Protein AF-A0A3N1GBK0-F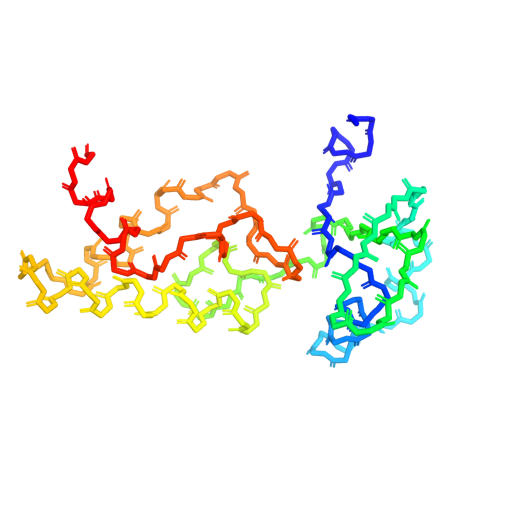1 (a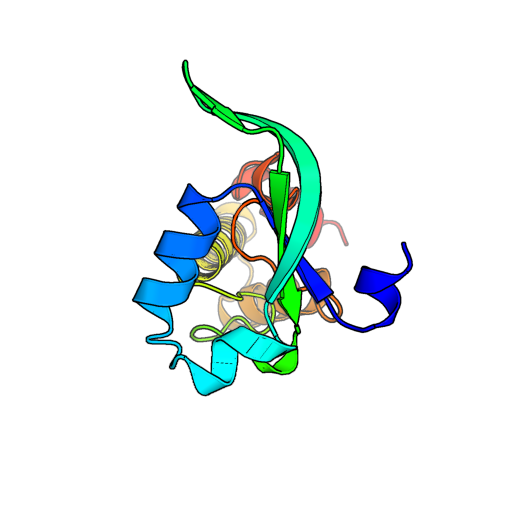fdb_monomer)

Nearest PDB structures (foldseek):
  6czm-assembly1_B  TM=3.857E-01  e=1.746E+00  Medicago truncatula
  6czm-assembly1_A  TM=3.864E-01  e=1.637E+00  Medicago truncatula
  6czm-assembly1_F  TM=3.856E-01  e=1.863E+00  Medicago truncatula
  6czm-assembly1_D  TM=3.858E-01  e=2.119E+00  Medicago truncatula
  7s9w-assembly1_B  TM=2.945E-01  e=3.550E+00  Serratia

pLDDT: mean 92.45, std 6.2, range [59.44, 98.62]

Organism: NCBI:txid56438

Mean predicted aligned error: 4.12 Å

Solvent-accessible surface area (backbone atoms only — not comparable to full-atom values): 7208 Å² total; per-residue (Å²): 112,74,57,51,78,71,42,33,43,64,21,32,35,67,73,37,47,54,50,50,40,63,77,66,64,61,50,74,77,57,44,71,82,33,50,50,70,49,84,39,84,46,75,58,89,96,46,78,37,67,38,29,33,26,39,30,56,89,77,53,52,61,33,91,88,32,74,24,10,42,37,68,70,35,29,53,48,53,47,47,20,29,51,37,27,31,73,76,66,69,38,55,66,73,55,31,45,50,51,56,34,57,79,32,70,91,46,73,39,28,64,59,45,76,76,70,80,49,55,40,59,60,48,23,56,56,62,72,76,107

Foldseek 3Di:
DVVVVVQWDWQFFDVSVVVLCVQLVDDPVQDPPFKDKDFDWDDDPPDIGRMIMIGHCVSFQDDDLARQERGPVSVVQLVLLLVLLCPVVVDPSVVSSVLSCVVAVPHHDGHDDPVVVDHSNVVNVVSVVD

Secondary structure (DSSP, 8-state):
-HHHHTTEEEEESHHHHHHHHHHHT--HHHHHHHEEEEEEEEEETTEEEEEEEEEEGGG---BTTBTTB-SHHHHHHHHHHHHHHHHHH---HHHHHHHHHHHTTT--B-SS-GGGGS-HHHHHHHHHT-

Structure (mmCIF, N/CA/C/O backbone):
data_AF-A0A3N1GBK0-F1
#
_entry.id   AF-A0A3N1GBK0-F1
#
loop_
_atom_site.group_PDB
_atom_site.id
_atom_site.type_symbol
_atom_site.label_atom_id
_atom_site.label_alt_id
_atom_site.label_comp_id
_atom_site.label_asym_id
_atom_site.label_entity_id
_atom_site.label_seq_id
_atom_site.pdbx_PDB_ins_code
_atom_site.Cartn_x
_atom_site.Cartn_y
_atom_site.Cartn_z
_atom_site.occupancy
_atom_site.B_iso_or_equiv
_atom_site.auth_seq_id
_atom_site.auth_comp_id
_atom_site.auth_asym_id
_atom_site.auth_atom_id
_atom_site.pdbx_PDB_model_num
ATOM 1 N N . MET A 1 1 ? -2.059 9.290 -18.121 1.00 59.44 1 MET A N 1
ATOM 2 C CA . MET A 1 1 ? -3.536 9.198 -18.152 1.00 59.44 1 MET A CA 1
ATOM 3 C C . MET A 1 1 ? -4.115 8.089 -19.041 1.00 59.44 1 MET A C 1
ATOM 5 O O . MET A 1 1 ? -5.036 7.436 -18.577 1.00 59.44 1 MET A O 1
ATOM 9 N N . ASP A 1 2 ? -3.662 7.846 -20.282 1.00 78.06 2 ASP A N 1
ATOM 10 C CA . ASP A 1 2 ? -4.341 6.866 -21.173 1.00 78.06 2 ASP A CA 1
ATOM 11 C C . ASP A 1 2 ? -4.248 5.404 -20.674 1.00 78.06 2 ASP A C 1
ATOM 13 O O . ASP A 1 2 ? -5.234 4.674 -20.665 1.00 78.06 2 ASP A O 1
ATOM 17 N N . LEU A 1 3 ? -3.092 4.981 -20.152 1.00 78.56 3 LEU A N 1
ATOM 18 C CA . LEU A 1 3 ? -2.914 3.610 -19.649 1.00 78.56 3 LEU A CA 1
ATOM 19 C C . LEU A 1 3 ? -3.694 3.321 -18.352 1.00 78.56 3 LEU A C 1
ATOM 21 O O . LEU A 1 3 ? -4.240 2.232 -18.205 1.00 78.56 3 LEU A O 1
ATOM 25 N N . GLU A 1 4 ? -3.815 4.292 -17.447 1.00 78.88 4 GLU A N 1
ATOM 26 C CA . GLU A 1 4 ? -4.591 4.139 -16.202 1.00 78.88 4 GLU A CA 1
ATOM 27 C C . GLU A 1 4 ? -6.082 3.935 -16.488 1.00 78.88 4 GLU A C 1
ATOM 29 O O . GLU A 1 4 ? -6.708 3.037 -15.928 1.00 78.88 4 GLU A O 1
ATOM 34 N N . ARG A 1 5 ? -6.640 4.675 -17.460 1.00 79.44 5 ARG A N 1
ATOM 35 C CA . ARG A 1 5 ? -8.021 4.462 -17.936 1.00 79.44 5 ARG A CA 1
ATOM 36 C C . ARG A 1 5 ? -8.227 3.083 -18.564 1.00 79.44 5 ARG A C 1
ATOM 38 O O . ARG A 1 5 ? -9.329 2.548 -18.519 1.00 79.44 5 ARG A O 1
ATOM 45 N N . ARG A 1 6 ? -7.165 2.488 -19.110 1.00 86.88 6 ARG A N 1
ATOM 46 C CA . ARG A 1 6 ? -7.151 1.118 -19.649 1.00 86.88 6 ARG A CA 1
ATOM 47 C C . ARG A 1 6 ? -6.858 0.059 -18.580 1.00 86.88 6 ARG A C 1
ATOM 49 O O . ARG A 1 6 ? -6.624 -1.095 -18.921 1.00 86.88 6 ARG A O 1
ATOM 56 N N . GLY A 1 7 ? -6.873 0.433 -17.300 1.00 91.00 7 GLY A N 1
ATOM 57 C CA . GLY A 1 7 ? -6.727 -0.487 -16.176 1.00 91.00 7 GLY A CA 1
ATOM 58 C C . GLY A 1 7 ? -5.288 -0.868 -15.842 1.00 91.00 7 GLY A C 1
ATOM 59 O O . GLY A 1 7 ? -5.091 -1.898 -15.202 1.00 91.00 7 GLY A O 1
ATOM 60 N N . TYR A 1 8 ? -4.292 -0.091 -16.268 1.00 93.62 8 TYR A N 1
ATOM 61 C CA . TYR A 1 8 ? -2.907 -0.272 -15.832 1.00 93.62 8 TYR A CA 1
ATOM 62 C C . TYR A 1 8 ? -2.617 0.518 -14.553 1.00 93.62 8 TYR A C 1
ATOM 64 O O . TYR A 1 8 ? -2.999 1.679 -14.437 1.00 93.62 8 TYR A O 1
ATOM 72 N N . VAL A 1 9 ? -1.905 -0.111 -13.624 1.00 93.12 9 VAL A N 1
ATOM 73 C CA . VAL A 1 9 ? -1.459 0.452 -12.345 1.00 93.12 9 VAL A CA 1
ATOM 74 C C . VAL A 1 9 ? 0.061 0.564 -12.384 1.00 93.12 9 VAL A C 1
ATOM 76 O O . VAL A 1 9 ? 0.722 -0.346 -12.891 1.00 93.12 9 VAL A O 1
ATOM 79 N N . SER A 1 10 ? 0.616 1.685 -11.917 1.00 93.94 10 SER A N 1
ATOM 80 C CA . SER A 1 10 ? 2.073 1.848 -11.850 1.00 93.94 10 SER A CA 1
ATOM 81 C C . SER A 1 10 ? 2.660 0.957 -10.759 1.00 93.94 10 SER A C 1
ATOM 83 O O . SER A 1 10 ? 2.062 0.786 -9.706 1.00 93.94 10 SER A O 1
ATOM 85 N N . ILE A 1 11 ? 3.820 0.374 -11.049 1.00 93.56 11 ILE A N 1
ATOM 86 C CA . ILE A 1 11 ? 4.636 -0.407 -10.110 1.00 93.56 11 ILE A CA 1
ATOM 87 C C . ILE A 1 11 ? 5.932 0.348 -9.784 1.00 93.56 11 ILE A C 1
ATOM 89 O O . ILE A 1 11 ? 6.654 -0.020 -8.863 1.00 93.56 11 ILE A O 1
ATOM 93 N N . GLY A 1 12 ? 6.249 1.405 -10.536 1.00 94.25 12 GLY A N 1
ATOM 94 C CA . GLY A 1 12 ? 7.526 2.104 -10.457 1.00 94.25 12 GLY A CA 1
ATOM 95 C C . GLY A 1 12 ? 8.617 1.479 -11.340 1.00 94.25 12 GLY A C 1
ATOM 96 O O . GLY A 1 12 ? 8.320 0.840 -12.357 1.00 94.25 12 GLY A O 1
ATOM 97 N N . PRO A 1 13 ? 9.902 1.719 -11.029 1.00 95.88 13 PRO A N 1
ATOM 98 C CA . PRO A 1 13 ? 11.015 1.313 -11.882 1.00 95.88 13 PRO A CA 1
ATOM 99 C C . PRO A 1 13 ? 11.299 -0.193 -11.818 1.00 95.88 13 PRO A C 1
ATOM 101 O O . PRO A 1 13 ? 10.718 -0.942 -11.032 1.00 95.88 13 PRO A O 1
ATOM 104 N N . ARG A 1 14 ? 12.228 -0.645 -12.670 1.00 94.50 14 ARG A N 1
ATOM 105 C CA . ARG A 1 14 ? 12.492 -2.068 -12.939 1.00 94.50 14 ARG A CA 1
ATOM 106 C C . ARG A 1 14 ? 12.626 -2.966 -11.691 1.00 94.50 14 ARG A C 1
ATOM 108 O O . ARG A 1 14 ? 12.010 -4.030 -11.715 1.00 94.50 14 ARG A O 1
ATOM 115 N N . PRO A 1 15 ? 13.323 -2.571 -10.606 1.00 94.06 15 PRO A N 1
ATOM 116 C CA . PRO A 1 15 ? 13.455 -3.423 -9.422 1.00 94.06 15 PRO A CA 1
ATOM 117 C C . PRO A 1 15 ? 12.113 -3.803 -8.778 1.00 94.06 15 PRO A C 1
ATOM 119 O O . PRO A 1 15 ? 11.951 -4.923 -8.303 1.00 94.06 15 PRO A O 1
ATOM 122 N N . TYR A 1 16 ? 11.128 -2.900 -8.789 1.00 93.56 16 TYR A N 1
ATOM 123 C CA . TYR A 1 16 ? 9.790 -3.180 -8.262 1.00 93.56 16 TYR A CA 1
ATOM 124 C C . TYR A 1 16 ? 9.031 -4.157 -9.162 1.00 93.56 16 TYR A C 1
ATOM 126 O O . TYR A 1 16 ? 8.382 -5.075 -8.664 1.00 93.56 16 TYR A O 1
ATOM 134 N N . LEU A 1 17 ? 9.172 -4.023 -10.486 1.00 93.06 17 LEU A N 1
ATOM 135 C CA . LEU A 1 17 ? 8.590 -4.981 -11.424 1.00 93.06 17 LEU A CA 1
ATOM 136 C C . LEU A 1 17 ? 9.189 -6.381 -11.248 1.00 93.06 17 LEU A C 1
ATOM 138 O O . LEU A 1 17 ? 8.445 -7.358 -11.258 1.00 93.06 17 LEU A O 1
ATOM 142 N N . ASP A 1 18 ? 10.509 -6.495 -11.096 1.00 92.81 18 ASP A N 1
ATOM 143 C CA . ASP A 1 18 ? 11.160 -7.798 -10.932 1.00 92.81 18 ASP A CA 1
ATOM 144 C C . ASP A 1 18 ? 10.712 -8.483 -9.630 1.00 92.81 18 ASP A C 1
ATOM 146 O O . ASP A 1 18 ? 10.378 -9.671 -9.650 1.00 92.81 18 ASP A O 1
ATOM 150 N N . ARG A 1 19 ? 10.595 -7.724 -8.527 1.00 91.00 19 ARG A N 1
ATOM 151 C CA . ARG A 1 19 ? 10.001 -8.213 -7.268 1.00 91.00 19 ARG A CA 1
ATOM 152 C C . ARG A 1 19 ? 8.563 -8.688 -7.468 1.00 91.00 19 ARG A C 1
ATOM 154 O O . ARG A 1 19 ? 8.226 -9.796 -7.054 1.00 91.00 19 ARG A O 1
ATOM 161 N N . PHE A 1 20 ? 7.739 -7.898 -8.155 1.00 91.25 20 PHE A N 1
ATOM 162 C CA . PHE A 1 20 ? 6.350 -8.244 -8.451 1.00 91.25 20 PHE A CA 1
ATOM 163 C C . PHE A 1 20 ? 6.240 -9.532 -9.285 1.00 91.25 20 PHE A C 1
ATOM 165 O O . PHE A 1 20 ? 5.506 -10.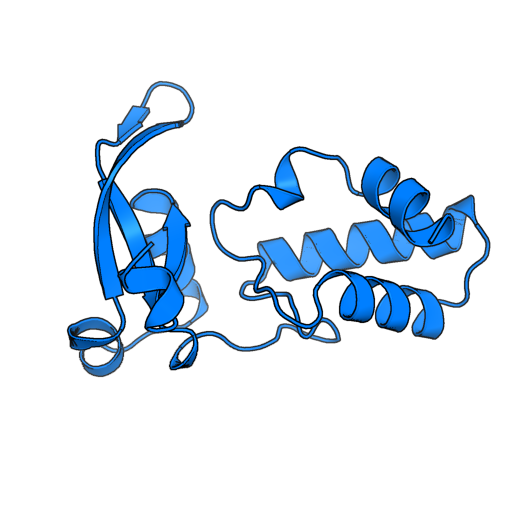451 -8.928 1.00 91.25 20 PHE A O 1
ATOM 172 N N . ILE A 1 21 ? 7.012 -9.651 -10.369 1.00 90.75 21 ILE A N 1
ATOM 173 C CA . ILE A 1 21 ? 7.025 -10.847 -11.225 1.00 90.75 21 ILE A CA 1
ATOM 174 C C . ILE A 1 21 ? 7.441 -12.088 -10.430 1.00 90.75 21 ILE A C 1
ATOM 176 O O . ILE A 1 21 ? 6.829 -13.145 -10.600 1.00 90.75 21 ILE A O 1
ATOM 180 N N . ALA A 1 22 ? 8.463 -11.966 -9.578 1.00 88.50 22 ALA A N 1
ATOM 181 C CA . ALA A 1 22 ? 8.938 -13.061 -8.743 1.00 88.50 22 ALA A CA 1
ATOM 182 C C . ALA A 1 22 ? 7.875 -13.499 -7.724 1.00 88.50 22 ALA A C 1
ATOM 184 O O . ALA A 1 22 ? 7.590 -14.694 -7.619 1.00 88.50 22 ALA A O 1
ATOM 185 N N . ALA A 1 23 ? 7.243 -12.543 -7.036 1.00 85.69 23 ALA A N 1
ATOM 186 C CA . ALA A 1 23 ? 6.201 -12.806 -6.046 1.00 85.69 23 ALA A CA 1
ATOM 187 C C . ALA A 1 23 ? 4.980 -13.510 -6.661 1.00 85.69 23 ALA A C 1
ATOM 189 O O . ALA A 1 23 ? 4.458 -14.469 -6.097 1.00 85.69 23 ALA A O 1
ATOM 190 N N . TYR A 1 24 ? 4.563 -13.078 -7.852 1.00 84.12 24 TYR A N 1
ATOM 191 C CA . TYR A 1 24 ? 3.370 -13.591 -8.529 1.00 84.12 24 TYR A CA 1
ATOM 192 C C . TYR A 1 24 ? 3.623 -14.757 -9.485 1.00 84.12 24 TYR A C 1
ATOM 194 O O . TYR A 1 24 ? 2.675 -15.273 -10.076 1.00 84.12 24 TYR A O 1
ATOM 202 N N . ARG A 1 25 ? 4.886 -15.171 -9.658 1.00 86.06 25 ARG A N 1
ATOM 203 C CA . ARG A 1 25 ? 5.304 -16.226 -10.599 1.00 86.06 25 ARG A CA 1
ATOM 204 C C . ARG A 1 25 ? 4.700 -16.039 -11.998 1.00 86.06 25 ARG A C 1
ATOM 206 O O . ARG A 1 25 ? 4.277 -17.005 -12.631 1.00 86.06 25 ARG A O 1
ATOM 213 N N . LEU A 1 26 ? 4.648 -14.792 -12.474 1.00 84.44 26 LEU A N 1
ATOM 214 C CA . LEU A 1 26 ? 3.990 -14.468 -13.742 1.00 84.44 26 LEU A CA 1
ATOM 215 C C . LEU A 1 26 ? 4.684 -15.170 -14.906 1.00 84.44 26 LEU A C 1
ATOM 217 O O . LEU A 1 26 ? 5.898 -15.011 -15.091 1.00 84.44 26 LEU A O 1
ATOM 221 N N . SER A 1 27 ? 3.900 -15.892 -15.704 1.00 82.62 27 SER A N 1
ATOM 222 C CA . SER A 1 27 ? 4.373 -16.577 -16.905 1.00 82.62 27 SER A CA 1
ATOM 223 C C . SER A 1 27 ? 4.689 -15.581 -18.024 1.00 82.62 27 SER A C 1
ATOM 225 O O . SER A 1 27 ? 4.244 -14.433 -18.007 1.00 82.62 27 SER A O 1
ATOM 227 N N . ASP A 1 28 ? 5.417 -16.011 -19.054 1.00 79.56 28 ASP A N 1
ATOM 228 C CA . ASP A 1 28 ? 5.671 -15.151 -20.217 1.00 79.56 28 ASP A CA 1
ATOM 229 C C . ASP A 1 28 ? 4.389 -14.767 -20.974 1.00 79.56 28 ASP A C 1
ATOM 231 O O . ASP A 1 28 ? 4.328 -13.691 -21.575 1.00 79.56 28 ASP A O 1
ATOM 235 N N . ALA A 1 29 ? 3.346 -15.601 -20.903 1.00 74.62 29 ALA A N 1
ATOM 236 C CA . ALA A 1 29 ? 2.027 -15.287 -21.447 1.00 74.62 29 ALA A CA 1
ATOM 237 C C . ALA A 1 29 ? 1.352 -14.144 -20.671 1.00 74.62 29 ALA A C 1
ATOM 239 O O . ALA A 1 29 ? 0.800 -13.231 -21.285 1.00 74.62 29 ALA A O 1
ATOM 240 N N . ASP A 1 30 ? 1.476 -14.130 -19.339 1.00 76.69 30 ASP A N 1
ATOM 241 C CA . ASP A 1 30 ? 0.964 -13.034 -18.508 1.00 76.69 30 ASP A CA 1
ATOM 242 C C . ASP A 1 30 ? 1.680 -11.715 -18.820 1.00 76.69 30 ASP A C 1
ATOM 244 O O . ASP A 1 30 ? 1.077 -10.646 -18.778 1.00 76.69 30 ASP A O 1
ATOM 248 N N . ARG A 1 31 ? 2.967 -11.767 -19.178 1.00 79.62 31 ARG A N 1
ATOM 249 C CA . ARG A 1 31 ? 3.803 -10.572 -19.369 1.00 79.62 31 ARG A CA 1
ATOM 250 C C . ARG A 1 31 ? 3.508 -9.811 -20.663 1.00 79.62 31 ARG A C 1
ATOM 252 O O . ARG A 1 31 ? 3.513 -8.580 -20.630 1.00 79.62 31 ARG A O 1
ATOM 259 N N . ARG A 1 32 ? 3.256 -10.502 -21.786 1.00 76.81 32 ARG A N 1
ATOM 260 C CA . ARG A 1 32 ? 3.236 -9.880 -23.135 1.00 76.81 32 ARG A CA 1
ATOM 261 C C . ARG A 1 32 ? 2.2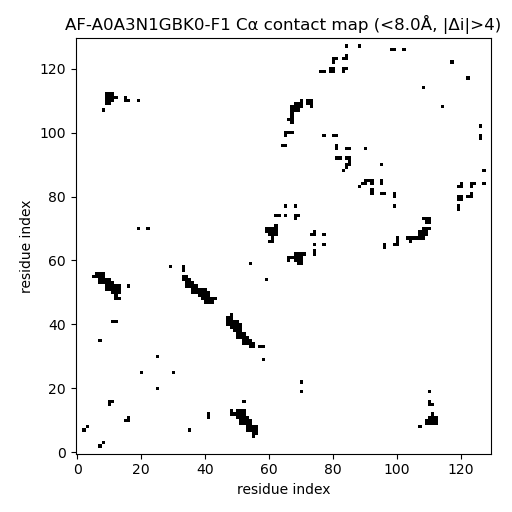50 -8.721 -23.274 1.00 76.81 32 ARG A C 1
ATOM 263 O O . ARG A 1 32 ? 2.617 -7.682 -23.815 1.00 76.81 32 ARG A O 1
ATOM 270 N N . ASP A 1 33 ? 1.037 -8.877 -22.748 1.00 84.69 33 ASP A N 1
ATOM 271 C CA . ASP A 1 33 ? -0.020 -7.868 -22.897 1.00 84.69 33 ASP A CA 1
ATOM 272 C C . ASP A 1 33 ? -0.377 -7.146 -21.598 1.00 84.69 33 ASP A C 1
ATOM 274 O O . ASP A 1 33 ? -1.077 -6.128 -21.622 1.00 84.69 33 ASP A O 1
ATOM 278 N N . LYS A 1 34 ? 0.100 -7.638 -20.450 1.00 91.56 34 LYS A N 1
ATOM 279 C CA . LYS A 1 34 ? -0.252 -7.077 -19.140 1.00 91.56 34 LYS A CA 1
ATOM 280 C C . LYS A 1 34 ? 0.826 -6.194 -18.543 1.00 91.56 34 LYS A C 1
ATOM 282 O O . LYS A 1 34 ? 0.526 -5.532 -17.559 1.00 91.56 34 LYS A O 1
ATOM 287 N N . ILE A 1 35 ? 2.011 -6.108 -19.144 1.00 93.50 35 ILE A N 1
ATOM 288 C CA . ILE A 1 35 ? 3.065 -5.186 -18.713 1.00 93.50 35 ILE A CA 1
ATOM 289 C C . ILE A 1 35 ? 3.268 -4.118 -19.783 1.00 93.50 35 ILE A C 1
ATOM 291 O O . ILE A 1 35 ? 3.433 -4.405 -20.969 1.00 93.50 35 ILE A O 1
ATOM 295 N N . ARG A 1 36 ? 3.264 -2.857 -19.361 1.00 94.44 36 ARG A N 1
ATOM 296 C CA . ARG A 1 36 ? 3.624 -1.705 -20.192 1.00 94.44 36 ARG A CA 1
ATOM 297 C C . ARG A 1 36 ? 4.717 -0.915 -19.490 1.00 94.44 36 ARG A C 1
ATOM 299 O O . ARG A 1 36 ? 4.982 -1.109 -18.310 1.00 94.44 36 ARG A O 1
ATOM 306 N N . SER A 1 37 ? 5.367 -0.026 -20.223 1.00 94.44 37 SER A N 1
ATOM 307 C CA . SER A 1 37 ? 6.293 0.935 -19.633 1.00 94.44 37 SER A CA 1
ATOM 308 C C . SER A 1 37 ? 6.140 2.287 -20.302 1.00 94.44 37 SER A C 1
ATOM 310 O O . SER A 1 37 ? 5.743 2.366 -21.467 1.00 94.44 37 SER A O 1
ATOM 312 N N . ARG A 1 38 ? 6.462 3.344 -19.561 1.00 93.94 38 ARG A N 1
ATOM 313 C CA . ARG A 1 38 ? 6.506 4.718 -20.066 1.00 93.94 38 ARG A CA 1
ATOM 314 C C . ARG A 1 38 ? 7.761 5.426 -19.540 1.00 93.94 38 ARG A C 1
ATOM 316 O O . ARG A 1 38 ? 8.315 4.979 -18.532 1.00 93.94 38 ARG A O 1
ATOM 323 N N . PRO A 1 39 ? 8.251 6.471 -20.230 1.00 95.88 39 PRO A N 1
ATOM 324 C CA . PRO A 1 39 ? 9.346 7.287 -19.714 1.00 95.88 39 PRO A CA 1
ATOM 325 C C . PRO A 1 39 ? 8.953 7.917 -18.376 1.00 95.88 39 PRO A C 1
ATOM 327 O O . PRO A 1 39 ? 7.867 8.490 -18.276 1.00 95.88 39 PRO A O 1
ATOM 330 N N . ALA A 1 40 ? 9.818 7.793 -17.372 1.00 93.12 40 ALA A N 1
ATOM 331 C CA . ALA A 1 40 ? 9.653 8.408 -16.057 1.00 93.12 40 ALA A CA 1
ATOM 332 C C . ALA A 1 40 ? 10.981 8.356 -15.296 1.00 93.12 40 ALA A C 1
ATOM 334 O O . ALA A 1 40 ? 11.686 7.358 -15.391 1.00 93.12 40 ALA A O 1
ATOM 335 N N . THR A 1 41 ? 11.308 9.393 -14.530 1.00 94.38 41 THR A N 1
ATOM 336 C CA . THR A 1 41 ? 12.587 9.467 -13.811 1.00 94.38 41 THR A CA 1
ATOM 337 C C . THR A 1 41 ? 12.393 9.131 -12.338 1.00 94.38 41 THR A C 1
ATOM 339 O O . THR A 1 41 ? 11.668 9.834 -11.639 1.00 94.38 41 THR A O 1
ATOM 342 N N . TYR A 1 42 ? 13.082 8.093 -11.869 1.00 90.56 42 TYR A N 1
ATOM 343 C CA . TYR A 1 42 ? 13.154 7.704 -10.462 1.00 90.56 42 TYR A CA 1
ATOM 344 C C . TYR A 1 42 ? 14.602 7.703 -9.992 1.00 90.56 42 TYR A C 1
ATOM 346 O O . TYR A 1 42 ? 15.496 7.252 -10.711 1.00 90.56 42 TYR A O 1
ATOM 354 N N . GLN A 1 43 ? 14.798 8.155 -8.759 1.00 92.50 43 GLN A N 1
ATOM 355 C CA . GLN A 1 43 ? 16.054 8.048 -8.033 1.00 92.50 43 GLN A CA 1
ATOM 356 C C . GLN A 1 43 ? 15.827 7.113 -6.844 1.00 92.50 43 GLN A C 1
ATOM 358 O O . GLN A 1 43 ? 14.947 7.368 -6.023 1.00 92.50 43 GLN A O 1
ATOM 363 N N . ILE A 1 44 ? 16.585 6.019 -6.768 1.00 88.00 44 ILE A N 1
ATOM 364 C CA . ILE A 1 44 ? 16.520 5.056 -5.662 1.00 88.00 44 ILE A CA 1
ATOM 365 C C . ILE A 1 44 ? 17.942 4.830 -5.169 1.00 88.00 44 ILE A C 1
ATOM 367 O O . ILE A 1 44 ? 18.752 4.207 -5.858 1.00 88.00 44 ILE A O 1
ATOM 371 N N . GLY A 1 45 ? 18.247 5.368 -3.987 1.00 89.31 45 GLY A N 1
ATOM 372 C CA . GLY A 1 45 ? 19.628 5.482 -3.525 1.00 89.31 45 GLY A CA 1
ATOM 373 C C . GLY A 1 45 ? 20.482 6.205 -4.571 1.00 89.31 45 GLY A C 1
ATOM 374 O O . GLY A 1 45 ? 20.096 7.259 -5.082 1.00 89.31 45 GLY A O 1
ATOM 375 N N . ASP A 1 46 ? 21.599 5.586 -4.947 1.00 93.44 46 ASP A N 1
ATOM 376 C CA . ASP A 1 46 ? 22.532 6.122 -5.946 1.00 93.44 46 ASP A CA 1
ATOM 377 C C . ASP A 1 46 ? 22.167 5.758 -7.396 1.00 93.44 46 ASP A C 1
ATOM 379 O O . ASP A 1 46 ? 22.862 6.143 -8.337 1.00 93.44 46 ASP A O 1
ATOM 383 N N . GLN A 1 47 ? 21.085 5.002 -7.607 1.00 94.25 47 GLN A N 1
ATOM 384 C CA . GLN A 1 47 ? 20.681 4.531 -8.928 1.00 94.25 47 GLN A CA 1
ATOM 385 C C . GLN A 1 47 ? 19.564 5.387 -9.523 1.00 94.25 47 GLN A C 1
ATOM 387 O O . GLN A 1 47 ? 18.561 5.693 -8.874 1.00 94.25 47 GLN A O 1
ATOM 392 N N . ARG A 1 48 ? 19.723 5.705 -10.810 1.00 94.31 48 ARG A N 1
ATOM 393 C CA . ARG A 1 48 ? 18.733 6.407 -11.623 1.00 94.31 48 ARG A CA 1
ATOM 394 C C . ARG A 1 48 ? 18.037 5.444 -12.581 1.00 94.31 48 ARG A C 1
ATOM 396 O O . ARG A 1 48 ? 18.690 4.655 -13.262 1.00 94.31 48 ARG A O 1
ATOM 403 N N . PHE A 1 49 ? 16.718 5.570 -12.687 1.00 95.31 49 PHE A N 1
ATOM 404 C CA . PHE A 1 49 ? 15.885 4.817 -13.620 1.00 95.31 49 PHE A CA 1
ATOM 405 C C . PHE A 1 49 ? 15.058 5.781 -14.470 1.00 95.31 49 PHE A C 1
ATOM 407 O O . PHE A 1 49 ? 14.336 6.605 -13.922 1.00 95.31 49 PHE A O 1
ATOM 414 N N . ASP A 1 50 ? 15.120 5.648 -15.796 1.00 95.56 50 ASP A N 1
ATOM 415 C CA . ASP A 1 50 ? 14.410 6.535 -16.740 1.00 95.56 50 ASP A CA 1
ATOM 416 C C . ASP A 1 50 ? 13.121 5.910 -17.315 1.00 95.56 50 ASP A C 1
ATOM 418 O O . ASP A 1 50 ? 12.552 6.375 -18.311 1.00 95.56 50 ASP A O 1
ATOM 422 N N . ARG A 1 51 ? 12.644 4.822 -16.697 1.00 95.31 51 ARG A N 1
ATOM 423 C CA . ARG A 1 51 ? 11.381 4.165 -17.047 1.00 95.31 51 ARG A CA 1
ATOM 424 C C . ARG A 1 51 ? 10.640 3.709 -15.802 1.00 95.31 51 ARG A C 1
ATOM 426 O O . ARG A 1 51 ? 11.243 3.122 -14.905 1.00 95.31 51 ARG A O 1
ATOM 433 N N . GLU A 1 52 ? 9.320 3.847 -15.840 1.00 95.62 52 GLU A N 1
ATOM 434 C CA . GLU A 1 52 ? 8.419 3.083 -14.978 1.00 95.62 52 GLU A CA 1
ATOM 435 C C . GLU A 1 52 ? 7.716 1.980 -15.752 1.00 95.62 52 GLU A C 1
ATOM 437 O O . GLU A 1 52 ? 7.524 2.045 -16.975 1.00 95.62 52 GLU A O 1
ATOM 442 N N . PHE A 1 53 ? 7.298 0.978 -14.998 1.00 95.31 53 PHE A N 1
ATOM 443 C CA . PHE A 1 53 ? 6.527 -0.146 -15.469 1.00 95.31 53 PHE A CA 1
ATOM 444 C C . PHE A 1 53 ? 5.135 -0.098 -14.863 1.00 95.31 53 PHE A C 1
ATOM 446 O O . PHE A 1 53 ? 4.938 0.292 -13.714 1.00 95.31 53 PHE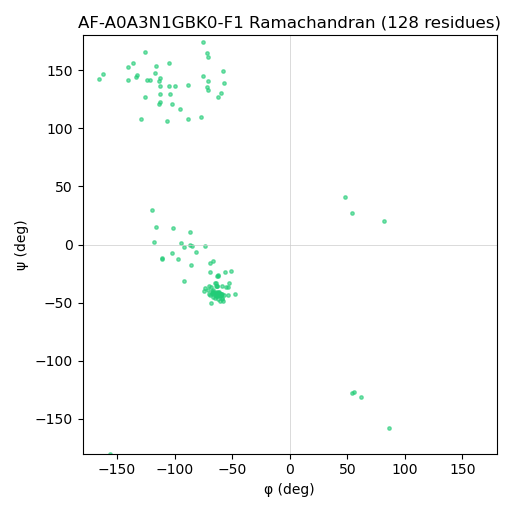 A O 1
ATOM 453 N N . LEU A 1 54 ? 4.165 -0.504 -15.670 1.00 95.31 54 LEU A N 1
ATOM 454 C CA . LEU A 1 54 ? 2.778 -0.607 -15.274 1.00 95.31 54 LEU A CA 1
ATOM 455 C C . LEU A 1 54 ? 2.291 -2.021 -15.533 1.00 95.31 54 LEU A C 1
ATOM 457 O O . LEU A 1 54 ? 2.607 -2.611 -16.571 1.00 95.31 54 LEU A O 1
ATOM 461 N N . VAL A 1 55 ? 1.465 -2.525 -14.627 1.00 93.88 55 VAL A N 1
ATOM 462 C CA . VAL A 1 55 ? 0.814 -3.828 -14.752 1.00 93.88 55 VAL A CA 1
ATOM 463 C C . VAL A 1 55 ? -0.684 -3.643 -14.903 1.00 93.88 55 VAL A C 1
ATOM 465 O O . VAL A 1 55 ? -1.293 -2.778 -14.280 1.00 93.88 55 VAL A O 1
ATOM 468 N N . HIS A 1 56 ? -1.310 -4.437 -15.759 1.00 93.62 56 HIS A N 1
ATOM 469 C CA . HIS A 1 56 ? -2.755 -4.408 -15.906 1.00 93.62 56 HIS A CA 1
ATOM 470 C C . HIS A 1 56 ? -3.414 -5.035 -14.673 1.00 93.62 56 HIS A C 1
ATOM 472 O O . HIS A 1 56 ? -3.054 -6.137 -14.268 1.00 93.62 56 HIS A O 1
ATOM 478 N N . ARG A 1 57 ? -4.460 -4.407 -14.132 1.00 91.06 57 ARG A N 1
ATOM 479 C CA . ARG A 1 57 ? -5.179 -4.854 -12.925 1.00 91.06 57 ARG A CA 1
ATOM 480 C C . ARG A 1 57 ? -5.631 -6.319 -12.941 1.00 91.06 57 ARG A C 1
ATOM 482 O O . ARG A 1 57 ? -5.819 -6.914 -11.893 1.00 91.06 57 ARG A O 1
ATOM 489 N N . SER A 1 58 ? -5.783 -6.930 -14.120 1.00 91.00 58 SER A N 1
ATOM 490 C CA . SER A 1 58 ? -6.128 -8.355 -14.244 1.00 91.00 58 SER A CA 1
ATOM 491 C C . SER A 1 58 ? -5.048 -9.317 -13.744 1.00 91.00 58 SER A C 1
ATOM 493 O O . SER A 1 58 ? -5.352 -10.500 -13.608 1.00 91.00 58 SER A O 1
ATOM 495 N N . VAL A 1 59 ? -3.808 -8.866 -13.522 1.00 90.12 59 VAL A N 1
ATOM 496 C CA . VAL A 1 59 ? -2.746 -9.695 -12.917 1.00 90.12 59 VAL A CA 1
ATOM 497 C C . VAL A 1 59 ? -2.598 -9.468 -11.412 1.00 90.12 59 VAL A C 1
ATOM 499 O O . VAL A 1 59 ? -1.959 -10.273 -10.748 1.00 90.12 59 VAL A O 1
ATOM 502 N N . LEU A 1 60 ? -3.222 -8.420 -10.866 1.00 90.44 60 LEU A N 1
ATOM 503 C CA . LEU A 1 60 ? -3.210 -8.131 -9.433 1.00 90.44 60 LEU A CA 1
ATOM 504 C C . LEU A 1 60 ? -4.149 -9.082 -8.692 1.00 90.44 60 LEU A C 1
ATOM 506 O O . LEU A 1 60 ? -5.199 -9.474 -9.217 1.00 90.44 60 LEU A O 1
ATOM 510 N N . ARG A 1 61 ? -3.776 -9.461 -7.472 1.00 89.12 61 ARG A N 1
ATOM 511 C CA . ARG A 1 61 ? -4.611 -10.257 -6.571 1.00 89.12 61 ARG A CA 1
ATOM 512 C C . ARG A 1 61 ? -4.570 -9.620 -5.183 1.00 89.12 61 ARG A C 1
ATOM 514 O O . ARG A 1 61 ? -3.515 -9.114 -4.815 1.00 89.12 61 ARG A O 1
ATOM 521 N N . PRO A 1 62 ? -5.680 -9.649 -4.428 1.00 90.12 62 PRO A N 1
ATOM 522 C CA . PRO A 1 62 ? -5.664 -9.278 -3.019 1.00 90.12 62 PRO A CA 1
ATOM 523 C C . PRO A 1 62 ? -4.681 -10.131 -2.218 1.00 90.12 62 PRO A C 1
ATOM 525 O O . PRO A 1 62 ? -4.529 -11.322 -2.507 1.00 90.12 62 PRO A O 1
ATOM 528 N N . HIS A 1 63 ? -4.105 -9.550 -1.169 1.00 89.12 63 HIS A N 1
ATOM 529 C CA . HIS A 1 63 ? -3.275 -10.261 -0.198 1.00 89.12 63 HIS A CA 1
ATOM 530 C C . HIS A 1 63 ? -3.957 -10.312 1.168 1.00 89.12 63 HIS A C 1
ATOM 532 O O . HIS A 1 63 ? -4.299 -9.288 1.761 1.00 89.12 63 HIS A O 1
ATOM 538 N N . GLY A 1 64 ? -4.165 -11.532 1.669 1.00 88.50 64 GLY A N 1
ATOM 539 C CA . GLY A 1 64 ? -4.815 -11.772 2.956 1.00 88.50 64 GLY A CA 1
ATOM 540 C C . GLY A 1 64 ? -6.201 -11.123 3.046 1.00 88.50 64 GLY A C 1
ATOM 541 O O . GLY A 1 64 ? -7.061 -11.331 2.191 1.00 88.50 64 GLY A O 1
ATOM 542 N N . GLN A 1 65 ? -6.409 -10.330 4.096 1.00 95.06 65 GLN A N 1
ATOM 543 C CA . GLN A 1 65 ? -7.658 -9.609 4.370 1.00 95.06 65 GLN A CA 1
ATOM 544 C C . GLN A 1 65 ? -7.770 -8.247 3.654 1.00 95.06 65 GLN A C 1
ATOM 546 O O . GLN A 1 65 ? -8.784 -7.556 3.790 1.00 95.06 65 GLN A O 1
ATOM 551 N N . PHE A 1 66 ? -6.748 -7.849 2.889 1.00 96.50 66 PHE A N 1
ATOM 552 C CA . PHE A 1 66 ? -6.646 -6.526 2.278 1.00 96.50 66 PHE A CA 1
ATOM 553 C C . PHE A 1 66 ? -6.900 -6.587 0.770 1.00 96.50 66 PHE A C 1
ATOM 555 O O . PHE A 1 66 ? -6.067 -7.022 -0.025 1.00 96.50 66 PHE A O 1
ATOM 562 N N . ARG A 1 67 ? -8.076 -6.107 0.358 1.00 94.38 67 ARG A N 1
ATOM 563 C CA . ARG A 1 67 ? -8.516 -6.069 -1.046 1.00 94.38 67 ARG A CA 1
ATOM 564 C C . ARG A 1 67 ? -7.737 -5.069 -1.893 1.00 94.38 67 ARG A C 1
ATOM 566 O O . ARG A 1 67 ? -7.684 -5.238 -3.105 1.00 94.38 67 ARG A O 1
ATOM 573 N N . CYS A 1 68 ? -7.158 -4.054 -1.260 1.00 93.25 68 CYS A N 1
ATOM 574 C CA . CYS A 1 68 ? -6.321 -3.044 -1.900 1.00 93.25 68 CYS A CA 1
ATOM 575 C C . CYS A 1 68 ? -4.847 -3.458 -2.016 1.00 93.25 68 CYS A C 1
ATOM 577 O O . CYS A 1 68 ? -4.129 -2.864 -2.816 1.00 93.25 68 CYS A O 1
ATOM 579 N N . ALA A 1 69 ? -4.387 -4.454 -1.251 1.00 95.44 69 ALA A N 1
ATOM 580 C CA . ALA A 1 69 ? -2.992 -4.879 -1.258 1.00 95.44 69 ALA A CA 1
ATOM 581 C C . ALA A 1 69 ? -2.701 -5.732 -2.498 1.00 95.44 69 ALA A C 1
ATOM 583 O O . ALA A 1 69 ? -3.194 -6.853 -2.628 1.00 95.44 69 ALA A O 1
ATOM 584 N N . GLY A 1 70 ? -1.927 -5.168 -3.425 1.00 92.81 70 GLY A N 1
ATOM 585 C CA . GLY A 1 70 ? -1.530 -5.789 -4.683 1.00 92.81 70 GLY A CA 1
ATOM 586 C C . GLY A 1 70 ? -0.174 -6.487 -4.628 1.00 92.81 70 GLY A C 1
ATOM 587 O O . GLY A 1 70 ? 0.247 -7.040 -5.640 1.00 92.81 70 GLY A O 1
ATOM 588 N N . ASP A 1 71 ? 0.506 -6.501 -3.489 1.00 91.75 71 ASP A N 1
ATOM 589 C CA . ASP A 1 71 ? 1.675 -7.329 -3.191 1.00 91.75 71 ASP A CA 1
ATOM 590 C C . ASP A 1 71 ? 1.819 -7.524 -1.670 1.00 91.75 71 ASP A C 1
ATOM 592 O O . ASP A 1 71 ? 0.984 -7.061 -0.891 1.00 91.75 71 ASP A O 1
ATOM 596 N N . ALA A 1 72 ? 2.853 -8.264 -1.259 1.00 90.94 72 ALA A N 1
ATOM 597 C CA . ALA A 1 72 ? 3.119 -8.543 0.149 1.00 90.94 72 ALA A CA 1
ATOM 598 C C . ALA A 1 72 ? 3.509 -7.279 0.934 1.00 90.94 72 ALA A C 1
ATOM 600 O O . ALA A 1 72 ? 3.027 -7.093 2.042 1.00 90.94 72 ALA A O 1
ATOM 601 N N . GLU A 1 73 ? 4.302 -6.382 0.336 1.00 92.31 73 GLU A N 1
ATOM 602 C CA . GLU A 1 73 ? 4.726 -5.122 0.967 1.00 92.31 73 GLU A CA 1
ATOM 603 C C . GLU A 1 73 ? 3.510 -4.242 1.299 1.00 92.31 73 GLU A C 1
ATOM 605 O O . GLU A 1 73 ? 3.376 -3.744 2.415 1.00 92.31 73 GLU A O 1
ATOM 610 N N . ALA A 1 74 ? 2.550 -4.147 0.376 1.00 94.94 74 ALA A N 1
ATOM 611 C CA . ALA A 1 74 ? 1.289 -3.456 0.611 1.00 94.94 74 ALA A CA 1
ATOM 612 C C . ALA A 1 74 ? 0.438 -4.122 1.701 1.00 94.94 74 ALA A C 1
ATOM 614 O O . ALA A 1 74 ? -0.266 -3.433 2.439 1.00 94.94 74 ALA A O 1
ATOM 615 N N . ALA A 1 75 ? 0.462 -5.454 1.791 1.00 95.62 75 ALA A N 1
ATOM 616 C CA . ALA A 1 75 ? -0.292 -6.198 2.794 1.00 95.62 75 ALA A CA 1
ATOM 617 C C . ALA A 1 75 ? 0.274 -5.983 4.201 1.00 95.62 75 ALA A C 1
ATOM 619 O O . ALA A 1 75 ? -0.500 -5.739 5.127 1.00 95.62 75 ALA A O 1
ATOM 620 N N . ASP A 1 76 ? 1.600 -6.022 4.330 1.00 96.31 76 ASP A N 1
ATOM 621 C CA . ASP A 1 76 ? 2.317 -5.755 5.577 1.00 96.31 76 ASP A CA 1
ATOM 622 C C . ASP A 1 76 ? 2.057 -4.314 6.030 1.00 96.31 76 ASP A C 1
ATOM 624 O O . ASP A 1 76 ? 1.618 -4.086 7.155 1.00 96.31 76 ASP A O 1
ATOM 628 N N . PHE A 1 77 ? 2.158 -3.347 5.114 1.00 97.50 77 PHE A N 1
ATOM 629 C CA . PHE A 1 77 ? 1.841 -1.949 5.404 1.00 97.50 77 PHE A CA 1
ATOM 630 C C . PHE A 1 77 ? 0.384 -1.750 5.859 1.00 97.50 77 PHE A C 1
ATOM 632 O O . PHE A 1 77 ? 0.104 -1.036 6.822 1.00 97.50 77 PHE A O 1
ATOM 639 N N . CYS A 1 78 ? -0.575 -2.410 5.199 1.00 98.00 78 CYS A N 1
ATOM 640 C CA . CYS A 1 78 ? -1.977 -2.382 5.624 1.00 98.00 78 CYS A CA 1
ATOM 641 C C . CYS A 1 78 ? -2.177 -3.017 7.010 1.00 98.00 78 CYS A C 1
ATOM 643 O O . CYS A 1 78 ? -3.027 -2.552 7.772 1.00 98.00 78 CYS A O 1
ATOM 645 N N . ALA A 1 79 ? -1.420 -4.066 7.345 1.00 98.25 79 ALA A N 1
ATOM 646 C CA . ALA A 1 79 ? -1.455 -4.692 8.662 1.00 98.25 79 ALA A CA 1
ATOM 647 C C . ALA A 1 79 ? -0.922 -3.751 9.748 1.00 98.25 79 ALA A C 1
ATOM 649 O O . ALA A 1 79 ? -1.577 -3.611 10.778 1.00 98.25 79 ALA A O 1
ATOM 650 N N . GLU A 1 80 ? 0.176 -3.042 9.487 1.00 98.56 80 GLU A N 1
ATOM 651 C CA . GLU A 1 80 ? 0.722 -2.034 10.403 1.00 98.56 80 GLU A CA 1
ATOM 652 C C . GLU A 1 80 ? -0.296 -0.915 10.678 1.00 98.56 80 GLU A C 1
ATOM 654 O O . GLU A 1 80 ? -0.515 -0.545 11.829 1.00 98.56 80 GLU A O 1
ATOM 659 N N . ILE A 1 81 ? -1.015 -0.433 9.656 1.00 98.62 81 ILE A N 1
ATOM 660 C CA . ILE A 1 81 ? -2.090 0.561 9.848 1.00 98.62 81 ILE A CA 1
ATOM 661 C C . ILE A 1 81 ? -3.217 0.002 10.729 1.00 98.62 81 ILE A C 1
ATOM 663 O O . ILE A 1 81 ? -3.755 0.710 11.584 1.00 98.62 81 ILE A O 1
ATOM 667 N N . VAL A 1 82 ? -3.609 -1.260 10.518 1.00 98.62 82 VAL A N 1
ATOM 668 C CA . VAL A 1 82 ? -4.611 -1.926 11.364 1.00 98.62 82 VAL A CA 1
ATOM 669 C C . VAL A 1 82 ? -4.130 -2.002 12.808 1.00 98.62 82 VAL A C 1
ATOM 671 O O . VAL A 1 82 ? -4.911 -1.720 13.715 1.00 98.62 82 VAL A O 1
ATOM 674 N N . ASP A 1 83 ? -2.869 -2.359 13.030 1.00 98.62 83 ASP A N 1
ATOM 675 C CA . ASP A 1 83 ? -2.292 -2.473 14.366 1.00 98.62 83 ASP A CA 1
ATOM 676 C C . ASP A 1 83 ? -2.295 -1.115 15.085 1.00 98.62 83 ASP A C 1
ATOM 678 O O . ASP A 1 83 ? -2.711 -1.038 16.242 1.00 98.62 83 ASP A O 1
ATOM 682 N N . GLU A 1 84 ? -1.969 -0.032 14.376 1.00 98.62 84 GLU A N 1
ATOM 683 C CA . GLU A 1 84 ? -2.064 1.342 14.880 1.00 98.62 84 GLU A CA 1
ATOM 684 C C . GLU A 1 84 ? -3.512 1.751 15.213 1.00 98.62 84 GLU A C 1
ATOM 686 O O . GLU A 1 84 ? -3.767 2.350 16.263 1.00 98.62 84 GLU A O 1
ATOM 691 N N . LEU A 1 85 ? -4.490 1.385 14.372 1.00 98.56 85 LEU A N 1
ATOM 692 C CA . LEU A 1 85 ? -5.917 1.629 14.632 1.00 98.56 85 LEU A CA 1
ATOM 693 C C . LEU A 1 85 ? -6.402 0.929 15.908 1.00 98.56 85 LEU A C 1
ATOM 695 O O . LEU A 1 85 ? -7.128 1.524 16.711 1.00 98.56 85 LEU A O 1
ATOM 699 N N . VAL A 1 86 ? -5.986 -0.322 16.110 1.00 98.56 86 VAL A N 1
ATOM 700 C CA . VAL A 1 86 ? -6.324 -1.087 17.314 1.00 98.56 86 VAL A CA 1
ATOM 701 C C . VAL A 1 86 ? -5.631 -0.487 18.539 1.00 98.56 86 VAL A C 1
ATOM 703 O O . VAL A 1 86 ? -6.285 -0.229 19.548 1.00 98.56 86 VAL A O 1
ATOM 706 N N . ALA A 1 87 ? -4.322 -0.243 18.463 1.00 98.25 87 ALA A N 1
ATOM 707 C CA . ALA A 1 87 ? -3.515 0.154 19.613 1.00 98.25 87 ALA A CA 1
ATOM 708 C C . ALA A 1 87 ? -3.817 1.578 20.103 1.00 98.25 87 ALA A C 1
ATOM 710 O O . ALA A 1 87 ? -3.907 1.806 21.309 1.00 98.25 87 ALA A O 1
ATOM 711 N N . ARG A 1 88 ? -3.981 2.543 19.188 1.00 97.94 88 ARG A N 1
ATOM 712 C CA . ARG A 1 88 ? -4.122 3.969 19.542 1.00 97.94 88 ARG A CA 1
ATOM 713 C C . ARG A 1 88 ? -5.563 4.416 19.721 1.00 97.94 88 ARG A C 1
ATOM 715 O O . ARG A 1 88 ? -5.818 5.328 20.504 1.00 97.94 88 ARG A O 1
ATOM 722 N N . PHE A 1 89 ? -6.489 3.804 18.990 1.00 97.69 89 PHE A N 1
ATOM 723 C CA . PHE A 1 89 ? -7.882 4.252 18.927 1.00 97.69 89 PHE A CA 1
ATOM 724 C C . PHE A 1 89 ? -8.877 3.209 19.446 1.00 97.69 89 PHE A C 1
ATOM 726 O O . PHE A 1 89 ? -10.079 3.459 19.413 1.00 97.69 89 PHE A O 1
ATOM 733 N N . ALA A 1 90 ? -8.392 2.059 19.935 1.00 97.56 90 ALA A N 1
ATOM 734 C CA . ALA A 1 90 ? -9.210 0.961 2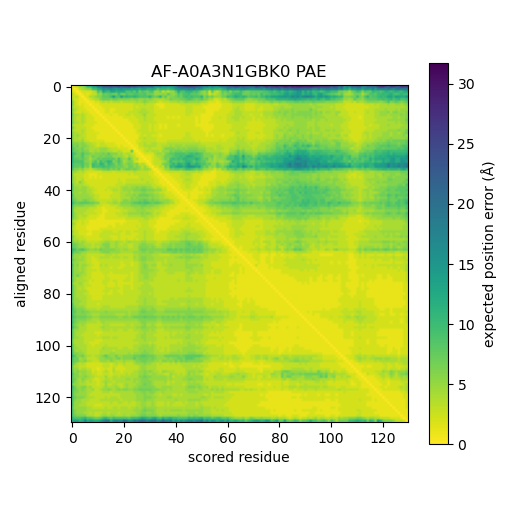0.454 1.00 97.56 90 ALA A CA 1
ATOM 735 C C . ALA A 1 90 ? -10.289 0.471 19.465 1.00 97.56 90 ALA A C 1
ATOM 737 O O . ALA A 1 90 ? -11.326 -0.056 19.871 1.00 97.56 90 ALA A O 1
ATOM 738 N N . VAL A 1 91 ? -10.046 0.635 18.159 1.00 98.12 91 VAL A N 1
ATOM 739 C CA . VAL A 1 91 ? -10.938 0.135 17.109 1.00 98.12 91 VAL A CA 1
ATOM 740 C C . VAL A 1 91 ? -10.837 -1.396 17.078 1.00 98.12 91 VAL A C 1
ATOM 742 O O . VAL A 1 91 ? -9.723 -1.924 17.064 1.00 98.12 91 VAL A O 1
ATOM 745 N N . PRO A 1 92 ? -11.953 -2.146 17.041 1.00 98.25 92 PRO A N 1
ATOM 746 C CA . PRO A 1 92 ? -11.905 -3.596 16.873 1.00 98.25 92 PRO A CA 1
ATOM 747 C C . PRO A 1 92 ? -11.156 -3.989 15.592 1.00 98.25 92 PRO A C 1
ATOM 749 O O . PRO A 1 92 ? -11.355 -3.379 14.543 1.00 98.25 92 PRO A O 1
ATOM 752 N N . ARG A 1 93 ? -10.323 -5.039 15.638 1.00 98.25 93 ARG A N 1
ATOM 753 C CA . ARG A 1 93 ? -9.471 -5.426 14.494 1.00 98.25 93 ARG A CA 1
ATOM 754 C C . ARG A 1 93 ? -10.258 -5.631 13.193 1.00 98.25 93 ARG A C 1
ATOM 756 O O . ARG A 1 93 ? -9.818 -5.168 12.147 1.00 98.25 93 ARG A O 1
ATOM 763 N N . GLU A 1 94 ? -11.411 -6.298 13.244 1.00 97.94 94 GLU A N 1
ATOM 764 C CA . GLU A 1 94 ? -12.256 -6.513 12.057 1.00 97.94 94 GLU A CA 1
ATOM 765 C C . GLU A 1 94 ? -12.746 -5.192 11.449 1.00 97.94 94 GLU A C 1
ATOM 767 O O . GLU A 1 94 ? -12.727 -5.012 10.231 1.00 97.94 94 GLU A O 1
ATOM 772 N N . GLU A 1 95 ? -13.123 -4.236 12.298 1.00 98.19 95 GLU A N 1
ATOM 773 C CA . GLU A 1 95 ? -13.523 -2.902 11.864 1.00 98.19 95 GLU A CA 1
ATOM 774 C C . GLU A 1 95 ? -12.335 -2.124 11.285 1.00 98.19 95 GLU A C 1
ATOM 776 O O . GLU A 1 95 ? -12.465 -1.502 10.232 1.00 98.19 95 GLU A O 1
ATOM 781 N N . ALA A 1 96 ? -11.156 -2.202 11.905 1.00 98.31 96 ALA A N 1
ATOM 782 C CA . ALA A 1 96 ? -9.942 -1.573 11.389 1.00 98.31 96 ALA A CA 1
ATOM 783 C C . ALA A 1 96 ? -9.593 -2.087 9.979 1.00 98.31 96 ALA A C 1
ATOM 785 O O . ALA A 1 96 ? -9.314 -1.296 9.076 1.00 98.31 96 ALA A O 1
ATOM 786 N N . VAL A 1 97 ? -9.705 -3.400 9.749 1.00 98.31 97 VAL A N 1
ATOM 787 C CA . VAL A 1 97 ? -9.538 -4.017 8.422 1.00 98.31 97 VAL A CA 1
ATOM 788 C C . VAL A 1 97 ? -10.587 -3.508 7.433 1.00 98.31 97 VAL A C 1
ATOM 790 O O . VAL A 1 97 ? -10.264 -3.215 6.277 1.00 98.31 97 VAL A O 1
ATOM 793 N N . ALA A 1 98 ? -11.846 -3.386 7.858 1.00 97.88 98 ALA A N 1
ATOM 794 C CA . ALA A 1 98 ? -12.911 -2.853 7.014 1.00 97.88 98 ALA A CA 1
ATOM 795 C C . ALA A 1 98 ? -12.643 -1.393 6.613 1.00 97.88 98 ALA A C 1
ATOM 797 O O . ALA A 1 98 ? -12.768 -1.063 5.433 1.00 97.88 98 ALA A O 1
ATOM 798 N N . ARG A 1 99 ? -12.199 -0.551 7.554 1.00 98.12 99 ARG A N 1
ATOM 799 C CA . ARG A 1 99 ? -11.848 0.858 7.315 1.00 98.12 99 ARG A CA 1
ATOM 800 C C . ARG A 1 99 ? -10.658 1.006 6.365 1.00 98.12 99 ARG A C 1
ATOM 802 O O . ARG A 1 99 ? -10.733 1.783 5.416 1.00 98.12 99 ARG A O 1
ATOM 809 N N . VAL A 1 100 ? -9.604 0.209 6.550 1.00 97.75 100 VAL A N 1
ATOM 810 C CA . VAL A 1 100 ? -8.457 0.152 5.625 1.00 97.75 100 VAL A CA 1
ATOM 811 C C . VAL A 1 100 ? -8.911 -0.226 4.212 1.00 97.75 100 VAL A C 1
ATOM 813 O O . VAL A 1 100 ? -8.606 0.469 3.244 1.00 97.75 100 VAL A O 1
ATOM 816 N N . ASN A 1 101 ? -9.728 -1.273 4.075 1.00 97.19 101 ASN A N 1
ATOM 817 C CA . ASN A 1 101 ? -10.281 -1.661 2.777 1.00 97.19 101 ASN A CA 1
ATOM 818 C C . ASN A 1 101 ? -11.186 -0.576 2.167 1.00 97.19 101 ASN A C 1
ATOM 820 O O . ASN A 1 101 ? -11.213 -0.409 0.945 1.00 97.19 101 ASN A O 1
ATOM 824 N N . GLN A 1 102 ? -11.944 0.147 2.992 1.00 96.44 102 GLN A N 1
ATOM 825 C CA . GLN A 1 102 ? -12.818 1.229 2.548 1.00 96.44 102 GLN A CA 1
ATOM 826 C C . GLN A 1 102 ? -12.013 2.406 1.988 1.00 96.44 102 GLN A C 1
ATOM 828 O O . GLN A 1 102 ? -12.328 2.893 0.901 1.00 96.44 102 GLN A O 1
ATOM 833 N N . GLN A 1 103 ? -10.943 2.807 2.679 1.00 96.56 103 GLN A N 1
ATOM 834 C CA . GLN A 1 103 ? -10.069 3.912 2.278 1.00 96.56 103 GLN A CA 1
ATOM 835 C C . GLN A 1 103 ? -9.538 3.747 0.845 1.00 96.56 103 GLN A C 1
ATOM 837 O O . GLN A 1 103 ? -9.451 4.726 0.101 1.00 96.56 103 GLN A O 1
ATOM 842 N N . TRP A 1 104 ? -9.247 2.510 0.435 1.00 95.06 104 TRP A N 1
ATOM 843 C CA . TRP A 1 104 ? -8.672 2.188 -0.874 1.00 95.06 104 TRP A CA 1
ATOM 844 C C . TRP A 1 104 ? -9.553 1.270 -1.733 1.00 95.06 104 TRP A C 1
ATOM 846 O O . TRP A 1 104 ? -9.054 0.548 -2.589 1.00 95.06 104 TRP A O 1
ATOM 856 N N . THR A 1 105 ? -10.883 1.319 -1.582 1.00 91.38 105 THR A N 1
ATOM 857 C CA . THR A 1 105 ? -11.817 0.414 -2.297 1.00 91.38 105 THR A CA 1
ATOM 858 C C . THR A 1 105 ? -11.695 0.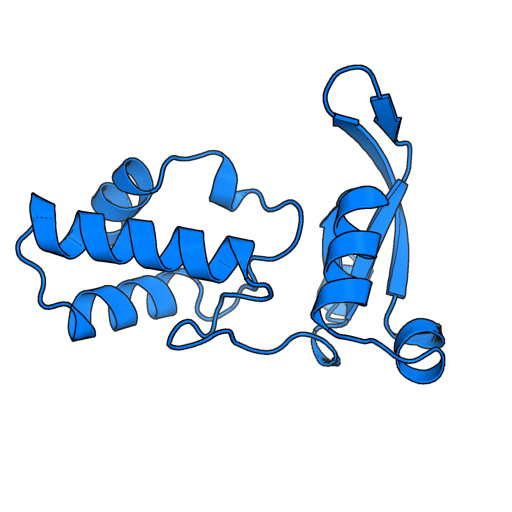441 -3.832 1.00 91.38 105 THR A C 1
ATOM 860 O O . THR A 1 105 ? -12.048 -0.531 -4.500 1.00 91.38 105 THR A O 1
ATOM 863 N N . HIS A 1 106 ? -11.177 1.523 -4.417 1.00 87.94 106 HIS A N 1
ATOM 864 C CA . HIS A 1 106 ? -11.007 1.668 -5.869 1.00 87.94 106 HIS A CA 1
ATOM 865 C C . HIS A 1 106 ? -9.544 1.781 -6.313 1.00 87.94 106 HIS A C 1
ATOM 867 O O . HIS A 1 106 ? -9.277 2.184 -7.446 1.00 87.94 106 HIS A O 1
ATOM 873 N N . MET A 1 107 ? -8.603 1.434 -5.437 1.00 90.56 107 MET A N 1
ATOM 874 C CA . MET A 1 107 ? -7.173 1.604 -5.663 1.00 90.56 107 MET A CA 1
ATOM 875 C C . MET A 1 107 ? -6.416 0.328 -5.300 1.00 90.56 107 MET A C 1
ATOM 877 O O . MET A 1 107 ? -6.791 -0.392 -4.380 1.00 90.56 107 MET A O 1
ATOM 881 N N . TRP A 1 108 ? -5.347 0.060 -6.043 1.00 93.75 108 TRP A N 1
ATOM 882 C CA . TRP A 1 108 ? -4.376 -0.971 -5.704 1.00 93.75 108 TRP A CA 1
ATOM 883 C C . TRP A 1 108 ? -3.130 -0.295 -5.161 1.00 93.75 108 TRP A C 1
ATOM 885 O O . TRP A 1 108 ? -2.620 0.603 -5.821 1.00 93.75 108 TRP A O 1
ATOM 895 N N . ILE A 1 109 ? -2.659 -0.756 -4.009 1.00 94.31 109 ILE A N 1
ATOM 896 C CA . ILE A 1 109 ? -1.358 -0.407 -3.446 1.00 94.31 109 ILE A CA 1
ATOM 897 C C . ILE A 1 109 ? -0.405 -1.515 -3.876 1.00 94.31 109 ILE A C 1
ATOM 899 O O . ILE A 1 109 ? -0.642 -2.683 -3.557 1.00 94.31 109 ILE A O 1
ATOM 903 N N . VAL A 1 110 ? 0.610 -1.184 -4.667 1.00 94.50 110 VAL A N 1
ATOM 904 C CA . VAL A 1 110 ? 1.537 -2.175 -5.225 1.00 94.50 110 VAL A CA 1
ATOM 905 C C . VAL A 1 110 ? 2.815 -1.499 -5.713 1.00 94.50 110 VAL A C 1
ATOM 907 O O . VAL A 1 110 ? 2.778 -0.385 -6.231 1.00 94.50 110 VAL A O 1
ATOM 910 N N . GLY A 1 111 ? 3.950 -2.187 -5.613 1.00 91.81 111 GLY A N 1
ATOM 911 C CA . GLY A 1 111 ? 5.224 -1.688 -6.106 1.00 91.81 111 GLY A CA 1
ATOM 912 C C . GLY A 1 111 ? 5.633 -0.409 -5.385 1.00 91.81 111 GLY A C 1
ATOM 913 O O . GLY A 1 111 ? 5.633 -0.360 -4.165 1.00 91.81 111 GLY A O 1
ATOM 914 N N . LEU A 1 112 ? 6.023 0.618 -6.133 1.00 89.06 112 LEU A N 1
ATOM 915 C CA . LEU A 1 112 ? 6.233 1.953 -5.590 1.00 89.06 112 LEU A CA 1
ATOM 916 C C . LEU A 1 112 ? 4.916 2.732 -5.638 1.00 89.06 112 LEU A C 1
ATOM 918 O O . LEU A 1 112 ? 4.498 3.164 -6.714 1.00 89.06 112 LEU A O 1
ATOM 922 N N . ASP A 1 113 ? 4.304 2.945 -4.476 1.00 91.19 113 ASP A N 1
ATOM 923 C CA . ASP A 1 113 ? 3.032 3.655 -4.352 1.00 91.19 113 ASP A CA 1
ATOM 924 C C . ASP A 1 113 ? 3.169 4.944 -3.527 1.00 91.19 113 ASP A C 1
ATOM 926 O O . ASP A 1 113 ? 3.957 5.027 -2.582 1.00 91.19 113 ASP A O 1
ATOM 930 N N . LEU A 1 114 ? 2.371 5.961 -3.871 1.00 87.94 114 LEU A N 1
ATOM 931 C CA . LEU A 1 114 ? 2.302 7.207 -3.111 1.00 87.94 114 LEU A CA 1
ATOM 932 C C . LEU A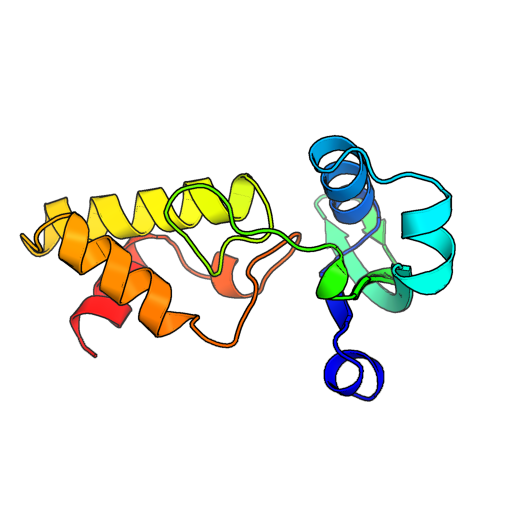 1 114 ? 1.798 6.979 -1.691 1.00 87.94 114 LEU A C 1
ATOM 934 O O . LEU A 1 114 ? 2.137 7.767 -0.820 1.00 87.94 114 LEU A O 1
ATOM 938 N N . VAL A 1 115 ? 1.015 5.935 -1.421 1.00 91.50 115 VAL A N 1
ATOM 939 C CA . VAL A 1 115 ? 0.554 5.612 -0.066 1.00 91.50 115 VAL A CA 1
ATOM 940 C C . VAL A 1 115 ? 1.722 5.514 0.925 1.00 91.50 115 VAL A C 1
ATOM 942 O O . VAL A 1 115 ? 1.584 5.989 2.051 1.00 91.50 115 VAL A O 1
ATOM 945 N N . TYR A 1 116 ? 2.898 5.059 0.489 1.00 92.56 116 TYR A N 1
ATOM 946 C CA . TYR A 1 116 ? 4.091 4.935 1.332 1.00 92.56 116 TYR A CA 1
ATOM 947 C C . TYR A 1 116 ? 4.779 6.266 1.687 1.00 92.56 116 TYR A C 1
ATOM 949 O O . TYR A 1 116 ? 5.758 6.266 2.426 1.00 92.56 116 TYR A O 1
ATOM 957 N N . HIS A 1 117 ? 4.294 7.420 1.200 1.00 92.38 117 HIS A N 1
ATOM 958 C CA . HIS A 1 117 ? 4.828 8.731 1.617 1.00 92.38 117 HIS A CA 1
ATOM 959 C C . HIS A 1 117 ? 4.498 9.093 3.073 1.00 92.38 117 HIS A C 1
ATOM 961 O O . HIS A 1 117 ? 5.073 10.038 3.610 1.00 92.38 117 HIS A O 1
ATOM 967 N N . ARG A 1 118 ? 3.535 8.390 3.677 1.00 94.44 118 ARG A N 1
ATOM 968 C CA . ARG A 1 118 ? 3.143 8.534 5.080 1.00 94.44 118 ARG A CA 1
ATOM 969 C C . ARG A 1 118 ? 3.435 7.249 5.820 1.00 94.44 118 ARG A C 1
ATOM 971 O O . ARG A 1 118 ? 3.413 6.169 5.232 1.00 94.44 118 ARG A O 1
ATOM 978 N N . THR A 1 119 ? 3.653 7.381 7.117 1.00 97.19 119 THR A N 1
ATOM 979 C CA . THR A 1 119 ? 3.784 6.241 8.016 1.00 97.19 119 THR A CA 1
ATOM 980 C C . THR A 1 119 ? 2.430 5.542 8.216 1.00 97.19 119 THR A C 1
ATOM 982 O O . THR A 1 119 ? 1.370 6.134 7.962 1.00 97.19 119 THR A O 1
ATOM 985 N N . PRO A 1 120 ? 2.428 4.284 8.692 1.00 98.12 120 PRO A N 1
ATOM 986 C CA . PRO A 1 120 ? 1.198 3.592 9.075 1.00 98.12 120 PRO A CA 1
ATOM 987 C C . PRO A 1 120 ? 0.377 4.364 10.112 1.00 98.12 120 PRO A C 1
ATOM 989 O O . PRO A 1 120 ? -0.851 4.404 10.054 1.00 98.12 120 PRO A O 1
ATOM 992 N N . ASP A 1 121 ? 1.065 5.024 11.037 1.00 97.81 121 ASP A N 1
ATOM 993 C CA . ASP A 1 121 ? 0.480 5.721 12.172 1.00 97.81 121 ASP A CA 1
ATOM 994 C C . ASP A 1 121 ? -0.217 7.036 11.745 1.00 97.81 121 ASP A C 1
ATOM 996 O O . ASP A 1 121 ? -1.338 7.323 12.184 1.00 97.81 121 ASP A O 1
ATOM 1000 N N . ASP A 1 122 ? 0.366 7.761 10.779 1.00 97.62 122 ASP A N 1
ATOM 1001 C CA . ASP A 1 122 ? -0.263 8.902 10.105 1.00 97.62 122 ASP A CA 1
ATOM 1002 C C . ASP A 1 122 ? -1.534 8.480 9.352 1.00 97.62 122 ASP A C 1
ATOM 1004 O O . ASP A 1 122 ? -2.564 9.169 9.387 1.00 97.62 122 ASP A O 1
ATOM 1008 N N . TRP A 1 123 ? -1.486 7.339 8.657 1.00 97.88 123 TRP A N 1
ATOM 1009 C CA . TRP A 1 123 ? -2.657 6.797 7.969 1.00 97.88 123 TRP A CA 1
ATOM 1010 C C . TRP A 1 123 ? -3.740 6.347 8.940 1.00 97.88 123 TRP A C 1
ATOM 1012 O O . TRP A 1 123 ? -4.908 6.645 8.696 1.00 97.88 123 TRP A O 1
ATOM 1022 N N . ALA A 1 124 ? -3.382 5.687 10.041 1.00 98.19 124 ALA A N 1
ATOM 1023 C CA . ALA A 1 124 ? -4.330 5.282 11.071 1.00 98.19 124 ALA A CA 1
ATOM 1024 C C . ALA A 1 124 ? -5.069 6.496 11.651 1.00 98.19 124 ALA A C 1
ATOM 1026 O O . ALA A 1 124 ? -6.299 6.493 11.717 1.00 98.19 124 ALA A O 1
ATOM 1027 N N . ALA A 1 125 ? -4.347 7.573 11.976 1.00 97.94 125 ALA A N 1
ATOM 1028 C CA . ALA A 1 125 ? -4.955 8.820 12.434 1.00 97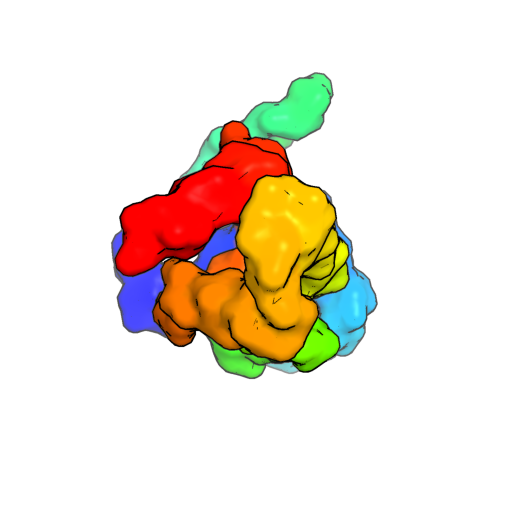.94 125 ALA A CA 1
ATOM 1029 C C . ALA A 1 125 ? -5.896 9.433 11.382 1.00 97.94 125 ALA A C 1
ATOM 1031 O O . ALA A 1 125 ? -7.007 9.850 11.713 1.00 97.94 125 ALA A O 1
ATOM 1032 N N . HIS A 1 126 ? -5.489 9.450 10.108 1.00 97.12 126 HIS A N 1
ATOM 1033 C CA . HIS A 1 126 ? -6.322 9.960 9.018 1.00 97.12 126 HIS A CA 1
ATOM 1034 C C . HIS A 1 126 ? -7.597 9.131 8.800 1.00 97.12 126 HIS A C 1
ATOM 1036 O O . HIS A 1 126 ? -8.673 9.694 8.606 1.00 97.12 126 HIS A O 1
ATOM 1042 N N . ILE A 1 127 ? -7.480 7.802 8.824 1.00 97.19 127 ILE A N 1
ATOM 1043 C CA . ILE A 1 127 ? -8.595 6.869 8.626 1.00 97.19 127 ILE A CA 1
ATOM 1044 C C . ILE A 1 127 ? -9.569 6.929 9.805 1.00 97.19 127 ILE A C 1
ATOM 1046 O O . ILE A 1 127 ? -10.774 6.837 9.601 1.00 97.19 127 ILE A O 1
ATOM 1050 N N . TYR A 1 128 ? -9.077 7.103 11.033 1.00 96.88 128 TYR A N 1
ATOM 1051 C CA . TYR A 1 128 ? -9.935 7.217 12.211 1.00 96.88 128 TYR A CA 1
ATOM 1052 C C . TYR A 1 128 ? -10.829 8.470 12.186 1.00 96.88 128 TYR A C 1
ATOM 1054 O O . TYR A 1 128 ? -11.953 8.429 12.678 1.00 96.88 128 TYR A O 1
ATOM 1062 N N . GLN A 1 129 ? -10.336 9.571 11.612 1.00 92.56 129 GLN A N 1
ATOM 1063 C CA . GLN A 1 129 ? -11.034 10.862 11.547 1.00 92.56 129 GLN A CA 1
ATOM 1064 C C . GLN A 1 129 ? -12.071 10.972 10.414 1.00 92.56 129 GLN A C 1
ATOM 1066 O O . GLN A 1 129 ? -12.754 11.995 10.327 1.00 92.56 129 GLN A O 1
ATOM 1071 N N . ARG A 1 130 ? -12.153 9.976 9.528 1.00 81.81 130 ARG A N 1
ATOM 1072 C CA . ARG A 1 130 ? -13.109 9.915 8.414 1.00 81.81 130 ARG A CA 1
ATOM 1073 C C . ARG A 1 130 ? -14.350 9.116 8.780 1.00 81.81 130 ARG A C 1
ATOM 1075 O O . ARG A 1 130 ? -15.425 9.519 8.287 1.00 81.81 130 ARG A O 1
#

Radius of gyration: 15.69 Å; Cα contacts (8 Å, |Δi|>4): 190; chains: 1; bounding box: 36×27×44 Å

Sequence (130 aa):
MDLERRGYVSIGPRPYLDRFIAAYRLSDADRRDKIRSRPATYQIGDQRFDREFLVHRSVLRPHGQFRCAGDAEAADFCAEIVDELVARFAVPREEAVARVNQQWTHMWIVGLDLVYHRTPDDWAAHIYQR